Protein AF-A0A3A2Z0A4-F1 (afdb_monomer_lite)

Foldseek 3Di:
DPVVVVVVVVVVVVVPPPPCPPVVVVVVVVCLVVPDDDDDPPDDPPDDPVNVCVVCVPPSD

InterPro domains:
  IPR000504 RNA recognition motif domain [PF00076] (38-59)
  IPR012677 Nucleotide-binding alpha-beta plait domain superfamily [G3DSA:3.30.70.330] (2-61)
  IPR035979 RNA-binding domain superfamily [SSF54928] (32-59)

Secondary structure (DSSP, 8-state):
--HHHHHHHHHHHHHS--SSSHHHHHHHHHHHTT-------S--TT--HHHHHHHHTTS--

pLDDT: mean 7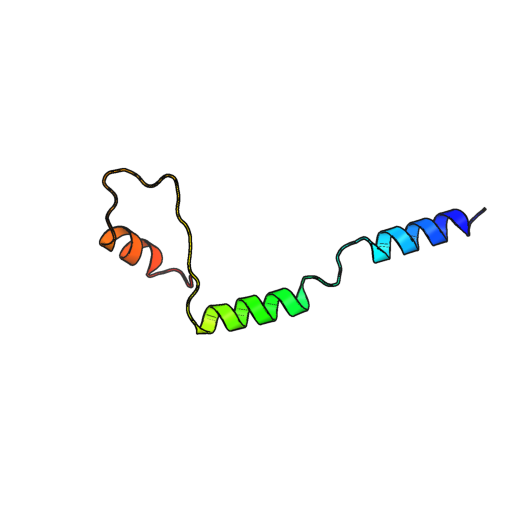4.09, std 15.84, range [48.12, 94.75]

Radius of gyration: 21.77 Å; chains: 1; bounding box: 28×19×67 Å

Structure (mmCIF, N/CA/C/O backbone):
data_AF-A0A3A2Z0A4-F1
#
_entry.id   AF-A0A3A2Z0A4-F1
#
loop_
_atom_site.group_PDB
_atom_site.id
_atom_site.type_symbol
_atom_site.label_atom_id
_atom_site.label_alt_id
_atom_site.label_comp_id
_atom_site.label_asym_id
_atom_site.label_entity_id
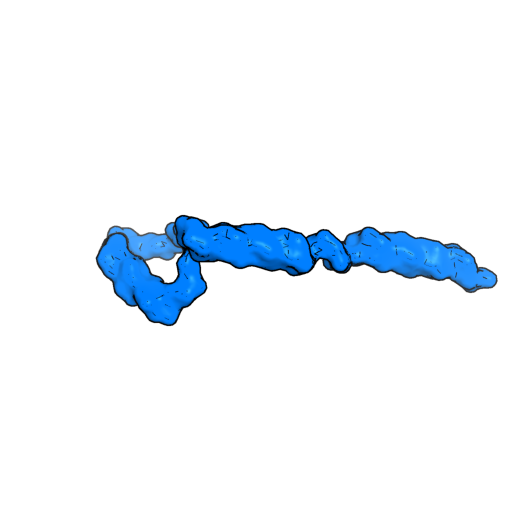_atom_site.label_seq_id
_atom_site.pdbx_PDB_ins_code
_atom_site.Cartn_x
_atom_site.Cartn_y
_atom_site.Cartn_z
_atom_site.occupancy
_atom_site.B_iso_or_equiv
_atom_site.auth_seq_id
_atom_site.auth_comp_id
_atom_site.auth_asym_id
_atom_site.auth_atom_id
_atom_site.pdbx_PDB_model_num
ATOM 1 N N . MET A 1 1 ? 0.091 1.106 -56.841 1.00 54.50 1 MET A N 1
ATOM 2 C CA . MET A 1 1 ? -0.510 1.682 -55.619 1.00 54.50 1 MET A CA 1
ATOM 3 C C . MET A 1 1 ? -0.091 0.840 -54.410 1.00 54.50 1 MET A C 1
ATOM 5 O O . MET A 1 1 ? -0.918 0.112 -53.894 1.00 54.50 1 MET A O 1
ATOM 9 N N . SER A 1 2 ? 1.189 0.864 -54.012 1.00 64.88 2 SER A N 1
ATOM 10 C CA . SER A 1 2 ? 1.691 0.022 -52.897 1.00 64.88 2 SER A CA 1
ATOM 11 C C . SER A 1 2 ? 2.569 0.808 -51.927 1.00 64.88 2 SER A C 1
ATOM 13 O O . SER A 1 2 ? 2.346 0.749 -50.728 1.00 64.88 2 SER A O 1
ATOM 15 N N . SER A 1 3 ? 3.444 1.682 -52.436 1.00 76.44 3 SER A N 1
ATOM 16 C CA . SER A 1 3 ? 4.394 2.430 -51.603 1.00 76.44 3 SER A CA 1
ATOM 17 C C . SER A 1 3 ? 3.754 3.264 -50.490 1.00 76.44 3 SER A C 1
ATOM 19 O O . SER A 1 3 ? 4.313 3.349 -49.406 1.00 76.44 3 SER A O 1
ATOM 21 N N . ALA A 1 4 ? 2.582 3.866 -50.705 1.00 75.94 4 ALA A N 1
ATOM 22 C CA . ALA A 1 4 ? 1.922 4.660 -49.665 1.00 75.94 4 ALA A CA 1
ATOM 23 C C . ALA A 1 4 ? 1.435 3.811 -48.474 1.00 75.94 4 ALA A C 1
ATOM 25 O O . ALA A 1 4 ? 1.452 4.280 -47.339 1.00 75.94 4 ALA A O 1
ATOM 26 N N . ILE A 1 5 ? 1.023 2.565 -48.730 1.00 78.50 5 ILE A N 1
ATOM 27 C CA . ILE A 1 5 ? 0.569 1.632 -47.691 1.00 78.50 5 ILE A CA 1
ATOM 28 C C . ILE A 1 5 ? 1.782 1.052 -46.959 1.00 78.50 5 ILE A C 1
ATOM 30 O O . ILE A 1 5 ? 1.772 0.975 -45.733 1.00 78.50 5 ILE A O 1
ATOM 34 N N . ASP A 1 6 ? 2.849 0.745 -47.699 1.00 82.12 6 ASP A N 1
ATOM 35 C CA . ASP A 1 6 ? 4.105 0.232 -47.144 1.00 82.12 6 ASP A CA 1
ATOM 36 C C . ASP A 1 6 ? 4.755 1.251 -46.183 1.00 82.12 6 ASP A C 1
ATOM 38 O O . ASP A 1 6 ? 5.123 0.906 -45.062 1.00 82.12 6 ASP A O 1
ATOM 42 N N . ASN A 1 7 ? 4.772 2.538 -46.554 1.00 80.50 7 ASN A N 1
ATOM 43 C CA . ASN A 1 7 ? 5.287 3.612 -45.691 1.00 80.50 7 ASN A CA 1
ATOM 44 C C . ASN A 1 7 ? 4.428 3.831 -44.429 1.00 80.50 7 ASN A C 1
ATOM 46 O O . ASN A 1 7 ? 4.954 4.128 -43.353 1.00 80.50 7 ASN A O 1
ATOM 50 N N . LEU A 1 8 ? 3.100 3.687 -44.532 1.00 80.81 8 LEU A N 1
ATOM 51 C CA . LEU A 1 8 ? 2.204 3.809 -43.377 1.00 80.81 8 LEU A CA 1
ATOM 52 C C . LEU A 1 8 ? 2.419 2.652 -42.392 1.00 80.81 8 LEU A C 1
ATOM 54 O O . LEU A 1 8 ? 2.437 2.870 -41.180 1.00 80.81 8 LEU A O 1
ATOM 58 N N . ALA A 1 9 ? 2.628 1.441 -42.912 1.00 80.62 9 ALA A N 1
ATOM 59 C CA . ALA A 1 9 ? 2.945 0.264 -42.115 1.00 80.62 9 ALA A CA 1
ATOM 60 C C . ALA A 1 9 ? 4.299 0.405 -41.400 1.00 80.62 9 ALA A C 1
ATOM 62 O O . ALA A 1 9 ? 4.385 0.101 -40.212 1.00 80.62 9 ALA A O 1
ATOM 63 N N . GLU A 1 10 ? 5.332 0.927 -42.068 1.00 77.44 10 GLU A N 1
ATOM 64 C CA . GLU A 1 10 ? 6.628 1.221 -41.434 1.00 77.44 10 GLU A CA 1
ATOM 65 C C . GLU A 1 10 ? 6.513 2.292 -40.344 1.00 77.44 10 GLU A C 1
ATOM 67 O O . GLU A 1 10 ? 7.064 2.132 -39.256 1.00 77.44 10 GLU A O 1
ATOM 72 N N . THR A 1 11 ? 5.727 3.343 -40.581 1.00 77.94 11 THR A N 1
ATOM 73 C CA . THR A 1 11 ? 5.512 4.408 -39.588 1.00 77.94 11 THR A CA 1
ATOM 74 C C . THR A 1 11 ? 4.771 3.884 -38.351 1.00 77.94 11 THR A C 1
ATOM 76 O O . THR A 1 11 ? 5.137 4.212 -37.221 1.00 77.94 11 THR A O 1
ATOM 79 N N . LEU A 1 12 ? 3.763 3.023 -38.537 1.00 77.44 12 LEU A N 1
ATOM 80 C CA . LEU A 1 12 ? 3.046 2.348 -37.447 1.00 77.44 12 LEU A CA 1
ATOM 81 C C . LEU A 1 12 ? 3.939 1.365 -36.687 1.00 77.44 12 LEU A C 1
ATOM 83 O O . LEU A 1 12 ? 3.837 1.278 -35.469 1.00 77.44 12 LEU A O 1
ATOM 87 N N . LYS A 1 13 ? 4.839 0.662 -37.378 1.00 74.12 13 LYS A N 1
ATOM 88 C CA . LYS A 1 13 ? 5.789 -0.269 -36.762 1.00 74.12 13 LYS A CA 1
ATOM 89 C C . LYS A 1 13 ? 6.840 0.454 -35.914 1.00 74.12 13 LYS A C 1
ATOM 91 O O . LYS A 1 13 ? 7.155 -0.024 -34.836 1.00 74.12 13 LYS A O 1
ATOM 96 N N . ASN A 1 14 ? 7.303 1.628 -36.347 1.00 66.38 14 ASN A N 1
ATOM 97 C CA . ASN A 1 14 ? 8.183 2.491 -35.550 1.00 66.38 14 ASN A CA 1
ATOM 98 C C . ASN A 1 14 ? 7.449 3.234 -34.416 1.00 66.38 14 ASN A C 1
ATOM 100 O O . ASN A 1 14 ? 8.090 3.687 -33.473 1.00 66.38 14 ASN A O 1
ATOM 104 N N . THR A 1 15 ? 6.123 3.386 -34.514 1.00 65.56 15 THR A N 1
ATOM 105 C CA . THR A 1 15 ? 5.282 4.011 -33.472 1.00 65.56 15 THR A CA 1
ATOM 106 C C . THR A 1 15 ? 4.778 2.989 -32.447 1.00 65.56 15 THR A C 1
ATOM 108 O O . THR A 1 15 ? 4.505 3.352 -31.303 1.00 65.56 15 THR A O 1
ATOM 111 N N . SER A 1 16 ? 4.660 1.711 -32.827 1.00 61.38 16 SER A N 1
ATOM 112 C CA . SER A 1 16 ? 4.384 0.622 -31.894 1.00 61.38 16 SER A CA 1
ATOM 113 C C . SER A 1 16 ? 5.609 0.425 -31.017 1.00 61.38 16 SER A C 1
ATOM 115 O O . SER A 1 16 ? 6.696 0.104 -31.484 1.00 61.38 16 SER A O 1
ATOM 117 N N . ILE A 1 17 ? 5.406 0.698 -29.740 1.00 61.56 17 ILE A N 1
ATOM 118 C CA . ILE A 1 17 ? 6.376 0.713 -28.656 1.00 61.56 17 ILE A CA 1
ATOM 119 C C . ILE A 1 17 ? 6.984 -0.693 -28.493 1.00 61.56 17 ILE A C 1
ATOM 121 O O . ILE A 1 17 ? 6.548 -1.473 -27.658 1.00 61.56 17 ILE A O 1
ATOM 125 N N . GLU A 1 18 ? 7.990 -1.023 -29.300 1.00 58.53 18 GLU A N 1
ATOM 126 C CA . GLU A 1 18 ? 8.754 -2.281 -29.218 1.00 58.53 18 GLU A CA 1
ATOM 127 C C . GLU A 1 18 ? 10.161 -2.067 -28.627 1.00 58.53 18 GLU A C 1
ATOM 129 O O . GLU A 1 18 ? 11.008 -2.947 -28.692 1.00 58.53 18 GLU A O 1
ATOM 134 N N . GLU A 1 19 ? 10.426 -0.910 -28.006 1.00 52.97 19 GLU A N 1
ATOM 135 C CA . GLU A 1 19 ? 11.697 -0.633 -27.307 1.00 52.97 19 GLU A CA 1
ATOM 136 C C . GLU A 1 19 ? 11.507 -0.022 -25.906 1.00 52.97 19 GLU A C 1
ATOM 138 O O . GLU A 1 19 ? 12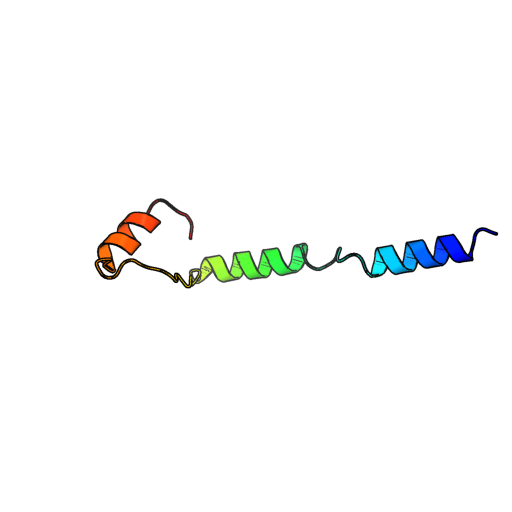.344 0.727 -25.410 1.00 52.97 19 GLU A O 1
ATOM 143 N N . ALA A 1 20 ? 10.408 -0.350 -25.222 1.00 50.47 20 ALA A N 1
ATOM 144 C CA . ALA A 1 20 ? 10.214 0.022 -23.814 1.00 50.47 20 ALA A CA 1
ATOM 145 C C . ALA A 1 20 ? 10.136 -1.181 -22.858 1.00 50.47 20 ALA A C 1
ATOM 147 O O . ALA A 1 20 ? 9.789 -0.999 -21.696 1.00 50.47 20 ALA A O 1
ATOM 148 N N . SER A 1 21 ? 10.442 -2.404 -23.307 1.00 51.84 21 SER A N 1
ATOM 149 C CA . SER A 1 21 ? 10.255 -3.617 -22.489 1.00 51.84 21 SER A CA 1
ATOM 150 C C . SER A 1 21 ? 11.552 -4.254 -21.974 1.00 51.84 21 SER A C 1
ATOM 152 O O . SER A 1 21 ? 11.536 -4.845 -20.900 1.00 51.84 21 SER A O 1
ATOM 154 N N . ALA A 1 22 ? 12.691 -4.099 -22.658 1.00 48.12 22 ALA A N 1
ATOM 155 C CA . ALA A 1 22 ? 13.949 -4.720 -22.220 1.00 48.12 22 ALA A CA 1
ATOM 156 C C . ALA A 1 22 ? 14.707 -3.872 -21.179 1.00 48.12 22 ALA A C 1
ATOM 158 O O . ALA A 1 22 ? 15.048 -4.359 -20.104 1.00 48.12 22 ALA A O 1
ATOM 159 N N . ALA A 1 23 ? 14.901 -2.576 -21.448 1.00 48.22 23 ALA A N 1
ATOM 160 C CA . ALA A 1 23 ? 15.589 -1.664 -20.525 1.00 48.22 23 ALA A CA 1
ATOM 161 C C . ALA A 1 23 ? 14.740 -1.291 -19.293 1.00 48.22 23 ALA A C 1
ATOM 163 O O . ALA A 1 23 ? 15.280 -0.948 -18.243 1.00 48.22 23 ALA A O 1
ATOM 164 N N . ASN A 1 24 ? 13.408 -1.373 -19.407 1.00 51.00 24 ASN A N 1
ATOM 165 C CA . ASN A 1 24 ? 12.496 -1.159 -18.283 1.00 51.00 24 ASN A CA 1
ATOM 166 C C . ASN A 1 24 ? 12.495 -2.358 -17.319 1.00 51.00 24 ASN A C 1
ATOM 168 O O . ASN A 1 24 ? 12.369 -2.168 -16.118 1.00 51.00 24 ASN A O 1
ATOM 172 N N . ASN A 1 25 ? 12.727 -3.577 -17.818 1.00 53.81 25 ASN A N 1
ATOM 173 C CA . ASN A 1 25 ? 12.858 -4.760 -16.969 1.00 53.81 25 ASN A CA 1
ATOM 174 C C . ASN A 1 25 ? 14.139 -4.724 -16.128 1.00 53.81 25 ASN A C 1
ATOM 176 O O . ASN A 1 25 ? 14.081 -4.962 -14.930 1.00 53.81 25 ASN A O 1
ATOM 180 N N . GLU A 1 26 ? 15.283 -4.371 -16.717 1.00 51.78 26 GLU A N 1
ATOM 181 C CA . GLU A 1 26 ? 16.566 -4.279 -15.998 1.00 51.78 26 GLU A CA 1
ATOM 182 C C . GLU A 1 26 ? 16.535 -3.230 -14.873 1.00 51.78 26 GLU A C 1
ATOM 184 O O . GLU A 1 26 ? 17.027 -3.480 -13.774 1.00 51.78 26 GLU A O 1
ATOM 189 N N . SER A 1 27 ? 15.898 -2.075 -15.095 1.00 53.47 27 SER A N 1
ATOM 190 C CA . SER A 1 27 ? 15.753 -1.043 -14.059 1.00 53.47 27 SER A CA 1
ATOM 191 C C . SER A 1 27 ? 14.740 -1.426 -12.972 1.00 53.47 27 SER A C 1
ATOM 193 O O . SER A 1 27 ? 14.944 -1.094 -11.802 1.00 53.47 27 SER A O 1
ATOM 195 N N . VAL A 1 28 ? 13.687 -2.174 -13.320 1.00 55.97 28 VAL A N 1
ATOM 196 C CA . VAL A 1 28 ? 12.728 -2.764 -12.369 1.00 55.97 28 VAL A CA 1
ATOM 197 C C . VAL A 1 28 ? 13.374 -3.876 -11.533 1.00 55.97 28 VAL A C 1
ATOM 199 O O . VAL A 1 28 ? 13.078 -3.982 -10.342 1.00 55.97 28 VAL A O 1
ATOM 202 N N . LEU A 1 29 ? 14.278 -4.663 -12.122 1.00 55.19 29 LEU A N 1
ATOM 203 C CA . LEU A 1 29 ? 15.062 -5.708 -11.454 1.00 55.19 29 LEU A CA 1
ATOM 204 C C . LEU A 1 29 ? 16.142 -5.108 -10.540 1.00 55.19 29 LEU A C 1
ATOM 206 O O . LEU A 1 29 ? 16.282 -5.534 -9.398 1.00 55.19 29 LEU A O 1
ATOM 210 N N . ALA A 1 30 ? 16.851 -4.069 -10.988 1.00 54.34 30 ALA A N 1
ATOM 211 C CA . ALA A 1 30 ? 17.808 -3.338 -10.156 1.00 54.34 30 ALA A CA 1
ATOM 212 C C . ALA A 1 30 ? 17.118 -2.619 -8.981 1.00 54.34 30 ALA A C 1
ATOM 214 O O . ALA A 1 30 ? 17.639 -2.614 -7.870 1.00 54.34 30 ALA A O 1
ATOM 215 N N . SER A 1 31 ? 15.905 -2.093 -9.191 1.00 54.06 31 SER A N 1
ATOM 216 C CA . SER A 1 31 ? 15.074 -1.516 -8.122 1.00 54.06 31 SER A CA 1
ATOM 217 C C . SER A 1 31 ? 14.537 -2.570 -7.141 1.00 54.06 31 SER A C 1
ATOM 219 O O . SER A 1 31 ? 14.219 -2.233 -6.004 1.00 54.06 31 SER A O 1
ATOM 221 N N . ALA A 1 32 ? 14.445 -3.845 -7.543 1.00 53.53 32 ALA A N 1
ATOM 222 C CA . ALA A 1 32 ? 14.080 -4.938 -6.638 1.00 53.53 32 ALA A CA 1
ATOM 223 C C . ALA A 1 32 ? 15.202 -5.252 -5.629 1.00 53.53 32 ALA A C 1
ATOM 225 O O . ALA A 1 32 ? 14.917 -5.674 -4.512 1.00 53.53 32 ALA A O 1
ATOM 226 N N . ALA A 1 33 ? 16.466 -4.978 -5.976 1.00 56.62 33 ALA A N 1
ATOM 227 C CA . ALA A 1 33 ? 17.609 -5.207 -5.089 1.00 56.62 33 ALA A CA 1
ATOM 228 C C . ALA A 1 33 ? 17.697 -4.207 -3.915 1.00 56.62 33 ALA A C 1
ATOM 230 O O . ALA A 1 33 ? 18.301 -4.525 -2.892 1.00 56.62 33 ALA A O 1
ATOM 231 N N . GLU A 1 34 ? 17.078 -3.026 -4.032 1.00 59.09 34 GLU A N 1
ATOM 232 C CA . GLU A 1 34 ? 17.006 -2.004 -2.968 1.00 59.09 34 GLU A CA 1
ATOM 233 C C . GLU A 1 34 ? 15.660 -1.995 -2.210 1.00 59.09 34 GLU A C 1
ATOM 235 O O . GLU A 1 34 ? 15.464 -1.202 -1.285 1.00 59.09 34 GLU A O 1
ATOM 240 N N . GLY A 1 35 ? 14.747 -2.906 -2.566 1.00 68.25 35 GLY A N 1
ATOM 241 C CA . GLY A 1 35 ? 13.388 -2.982 -2.036 1.00 68.25 35 GLY A CA 1
ATOM 242 C C . GLY A 1 35 ? 12.410 -2.068 -2.783 1.00 68.25 35 GLY A C 1
ATOM 243 O O . GLY A 1 35 ? 12.630 -0.864 -2.946 1.00 68.25 35 GLY A O 1
ATOM 244 N N . ARG A 1 36 ? 11.277 -2.630 -3.221 1.00 76.94 36 ARG A N 1
ATOM 245 C CA . ARG A 1 36 ? 10.233 -1.883 -3.932 1.00 76.94 36 ARG A CA 1
ATOM 246 C C . ARG A 1 36 ? 9.329 -1.150 -2.943 1.00 76.94 36 ARG A C 1
ATOM 248 O O . ARG A 1 36 ? 8.774 -1.735 -2.017 1.00 76.94 36 ARG A O 1
ATOM 255 N N . ARG A 1 37 ? 9.119 0.151 -3.158 1.00 84.19 37 ARG A N 1
ATOM 256 C CA . ARG A 1 37 ? 8.136 0.933 -2.389 1.00 84.19 37 ARG A CA 1
ATOM 257 C C . ARG A 1 37 ? 6.773 0.864 -3.070 1.00 84.19 37 ARG A C 1
ATOM 259 O O . ARG A 1 37 ? 6.656 1.226 -4.238 1.00 84.19 37 ARG A O 1
ATOM 266 N N . LEU A 1 38 ? 5.748 0.446 -2.333 1.00 84.44 38 LEU A N 1
ATOM 267 C CA . LEU A 1 38 ? 4.368 0.370 -2.814 1.00 84.44 38 LEU A CA 1
ATOM 268 C C . LEU A 1 38 ? 3.507 1.443 -2.143 1.00 84.44 38 LEU A C 1
ATOM 270 O O . LEU A 1 38 ? 3.571 1.636 -0.930 1.00 84.44 38 LEU A O 1
ATOM 274 N N . TYR A 1 39 ? 2.682 2.127 -2.935 1.00 91.38 39 TYR A N 1
ATOM 275 C CA . TYR A 1 39 ? 1.618 2.985 -2.422 1.00 91.38 39 TYR A CA 1
ATOM 276 C C . TYR A 1 39 ? 0.317 2.188 -2.356 1.00 91.38 39 TYR A C 1
ATOM 278 O O . TYR A 1 39 ? -0.092 1.586 -3.348 1.00 91.38 39 TYR A O 1
ATOM 286 N N . ILE A 1 40 ? -0.341 2.207 -1.199 1.00 88.38 40 ILE A N 1
ATOM 287 C CA . ILE A 1 40 ? -1.594 1.489 -0.972 1.00 88.38 40 ILE A CA 1
ATOM 288 C C . ILE A 1 40 ? -2.641 2.502 -0.517 1.00 88.38 40 ILE A C 1
ATOM 290 O O . ILE A 1 40 ? -2.542 3.075 0.567 1.00 88.38 40 ILE A O 1
ATOM 294 N N . GLY A 1 41 ? -3.628 2.745 -1.377 1.00 93.44 41 GLY A N 1
ATOM 295 C CA . GLY A 1 41 ? -4.783 3.589 -1.080 1.00 93.44 41 GLY A CA 1
ATOM 296 C C . GLY A 1 41 ? -5.990 2.773 -0.618 1.00 93.44 41 GLY A C 1
ATOM 297 O O . GLY A 1 41 ? -5.983 1.546 -0.675 1.00 93.44 41 GLY A O 1
ATOM 298 N N . ASN A 1 42 ? -7.050 3.473 -0.201 1.00 94.06 42 ASN A N 1
ATOM 299 C CA . ASN A 1 42 ? -8.329 2.869 0.195 1.00 94.06 42 ASN A CA 1
ATOM 300 C C . ASN A 1 42 ? -8.204 1.793 1.295 1.00 94.06 42 ASN A C 1
ATOM 302 O O . ASN A 1 42 ? -8.920 0.792 1.298 1.00 94.06 42 ASN A O 1
ATOM 306 N N . LEU A 1 43 ? -7.267 1.991 2.222 1.00 92.88 43 LEU A N 1
ATOM 307 C CA . LEU A 1 43 ? -7.105 1.117 3.373 1.00 92.88 43 LEU A CA 1
ATOM 308 C C . LEU A 1 43 ? -8.252 1.341 4.366 1.00 92.88 43 LEU A C 1
ATOM 310 O O . LEU A 1 43 ? -8.716 2.470 4.541 1.00 92.88 43 LEU A O 1
ATOM 314 N N . ALA A 1 44 ? -8.710 0.280 5.027 1.00 93.75 44 ALA A N 1
ATOM 315 C CA . ALA A 1 44 ? -9.713 0.428 6.071 1.00 93.75 44 ALA A CA 1
ATOM 316 C C . ALA A 1 44 ? -9.131 1.218 7.256 1.00 93.75 44 ALA A C 1
ATOM 318 O O . ALA A 1 44 ? -7.960 1.074 7.597 1.00 93.75 44 ALA A O 1
ATOM 319 N N . TYR A 1 45 ? -9.963 2.016 7.931 1.00 91.06 45 TYR A N 1
ATOM 320 C CA . TYR A 1 45 ? -9.514 2.857 9.052 1.00 91.06 45 TYR A CA 1
ATOM 321 C C . TYR A 1 45 ? -8.929 2.072 10.233 1.00 91.06 45 TYR A C 1
ATOM 323 O O . TYR A 1 45 ? -8.175 2.631 11.023 1.00 91.06 45 TYR A O 1
ATOM 331 N N . ALA A 1 46 ? -9.292 0.796 10.367 1.00 94.75 46 ALA A N 1
ATOM 332 C CA . ALA A 1 46 ? -8.788 -0.080 11.417 1.00 94.75 46 ALA A CA 1
ATOM 333 C C . ALA A 1 46 ? -7.442 -0.737 11.071 1.00 94.75 46 ALA A C 1
ATOM 335 O O . ALA A 1 46 ? -6.832 -1.337 11.951 1.00 94.75 46 ALA A O 1
ATOM 336 N N . THR A 1 47 ? -6.992 -0.664 9.813 1.00 93.81 47 THR A N 1
ATOM 337 C CA . THR A 1 47 ? -5.818 -1.412 9.362 1.00 93.81 47 THR A CA 1
ATOM 338 C C . THR A 1 47 ? -4.540 -0.887 10.007 1.00 93.81 47 THR A C 1
ATOM 340 O O . THR A 1 47 ? -4.279 0.317 10.028 1.00 93.81 47 THR A O 1
ATOM 343 N N . THR A 1 48 ? -3.714 -1.813 10.493 1.00 94.69 48 THR A N 1
ATOM 344 C CA . THR A 1 48 ? -2.441 -1.511 11.159 1.00 94.69 48 THR A CA 1
ATOM 345 C C . THR A 1 48 ? -1.230 -1.901 10.313 1.00 94.69 48 THR A C 1
ATOM 347 O O . THR A 1 48 ? -1.297 -2.746 9.421 1.00 94.69 48 THR A O 1
ATOM 350 N N . GLU A 1 49 ? -0.071 -1.316 10.623 1.00 91.06 49 GLU A N 1
ATOM 351 C CA . GLU A 1 49 ? 1.196 -1.658 9.961 1.00 91.06 49 GLU A CA 1
ATOM 352 C C . GLU A 1 49 ? 1.564 -3.145 10.122 1.00 91.06 49 GLU A C 1
ATOM 354 O O . GLU A 1 49 ? 2.108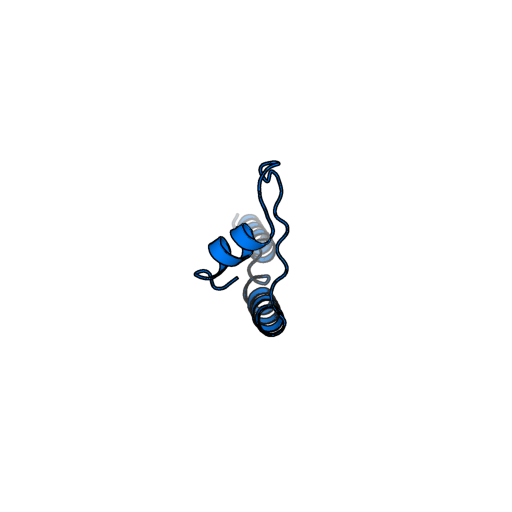 -3.754 9.200 1.00 91.06 49 GLU A O 1
ATOM 359 N N . ALA A 1 50 ? 1.250 -3.747 11.275 1.00 92.75 50 ALA A N 1
ATOM 360 C CA . ALA A 1 50 ? 1.538 -5.154 11.546 1.00 92.75 50 ALA A CA 1
ATOM 361 C C . ALA A 1 50 ? 0.760 -6.087 10.606 1.00 92.75 50 ALA A C 1
ATOM 363 O O . ALA A 1 50 ? 1.337 -7.020 10.049 1.00 92.75 50 ALA A O 1
ATOM 364 N N . GLU A 1 51 ? -0.522 -5.793 10.376 1.00 92.06 51 GLU A N 1
ATOM 365 C CA . GLU A 1 51 ? -1.371 -6.543 9.447 1.00 92.06 51 GLU A CA 1
ATOM 366 C C . GLU A 1 51 ? -0.883 -6.406 8.005 1.00 92.06 51 GLU A C 1
ATOM 368 O O . GLU A 1 51 ? -0.843 -7.401 7.286 1.00 92.06 51 GLU A O 1
ATOM 373 N N . LEU A 1 52 ? -0.441 -5.210 7.594 1.00 91.69 52 LEU A N 1
ATOM 374 C CA . LEU A 1 52 ? 0.154 -5.004 6.271 1.00 91.69 52 LEU A CA 1
ATOM 375 C C . LEU A 1 52 ? 1.429 -5.836 6.097 1.00 91.69 52 LEU A C 1
ATOM 377 O O . LEU A 1 52 ? 1.558 -6.562 5.114 1.00 91.69 52 LEU A O 1
ATOM 381 N N . LYS A 1 53 ? 2.354 -5.792 7.062 1.00 89.56 53 LYS A N 1
ATOM 382 C CA .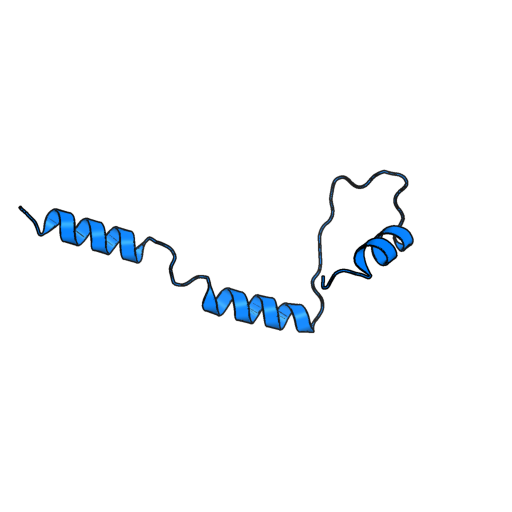 LYS A 1 53 ? 3.589 -6.594 7.011 1.00 89.56 53 LYS A CA 1
ATOM 383 C C . LYS A 1 53 ? 3.296 -8.088 6.970 1.00 89.56 53 LYS A C 1
ATOM 385 O O . LYS A 1 53 ? 3.927 -8.813 6.207 1.00 89.56 53 LYS A O 1
ATOM 390 N N . GLN A 1 54 ? 2.331 -8.548 7.761 1.00 93.50 54 GLN A N 1
ATOM 391 C CA . GLN A 1 54 ? 1.943 -9.952 7.770 1.00 93.50 54 GLN A CA 1
ATOM 392 C C . GLN A 1 54 ? 1.280 -10.366 6.453 1.00 93.50 54 GLN A C 1
ATOM 394 O O . GLN A 1 54 ? 1.610 -11.423 5.920 1.00 93.50 54 GLN A O 1
ATOM 399 N N . PHE A 1 55 ? 0.416 -9.523 5.888 1.00 90.25 55 PHE A N 1
ATOM 400 C CA . PHE A 1 55 ? -0.223 -9.766 4.596 1.00 90.25 55 PHE A CA 1
ATOM 401 C C . PHE A 1 55 ? 0.799 -9.874 3.456 1.00 90.25 55 PHE A C 1
ATOM 403 O O . PHE A 1 55 ? 0.713 -10.796 2.649 1.00 90.25 55 PHE A O 1
ATOM 410 N N . PHE A 1 56 ? 1.799 -8.986 3.418 1.00 90.06 56 PHE A N 1
ATOM 411 C CA . PHE A 1 56 ? 2.829 -8.981 2.372 1.00 90.06 56 PHE A CA 1
ATOM 412 C C . PHE A 1 56 ? 3.983 -9.967 2.601 1.00 90.06 56 PHE A C 1
ATOM 414 O O . PHE A 1 56 ? 4.768 -10.184 1.689 1.00 90.06 56 PHE A O 1
ATOM 421 N N . SER A 1 57 ? 4.068 -10.624 3.763 1.00 88.62 57 SER A N 1
ATOM 422 C CA . SER A 1 57 ? 5.170 -11.548 4.093 1.00 88.62 57 SER A CA 1
ATOM 423 C C . SER A 1 57 ? 5.314 -12.757 3.157 1.00 88.62 57 SER A C 1
ATOM 425 O O . SER A 1 57 ? 6.392 -13.338 3.075 1.00 88.62 57 SER A O 1
ATOM 427 N N . GLY A 1 58 ? 4.240 -13.144 2.463 1.00 87.75 58 GLY A N 1
ATOM 428 C CA . GLY A 1 58 ? 4.237 -14.240 1.489 1.00 87.75 58 GLY A CA 1
ATOM 429 C C . GLY A 1 58 ? 4.364 -13.797 0.030 1.00 87.75 58 GLY A C 1
ATOM 430 O O . GLY A 1 58 ? 4.293 -14.645 -0.857 1.00 87.75 58 GLY A O 1
ATOM 431 N N . TYR A 1 59 ? 4.505 -12.497 -0.227 1.00 84.31 59 TYR A N 1
ATOM 432 C CA . TYR A 1 59 ? 4.637 -11.946 -1.571 1.00 84.31 59 TYR A CA 1
ATOM 433 C C . TYR A 1 59 ? 6.053 -11.411 -1.773 1.00 84.31 59 TYR A C 1
ATOM 435 O O . TYR A 1 59 ? 6.618 -10.786 -0.880 1.00 84.31 59 TYR A O 1
ATOM 443 N N . ASP A 1 60 ? 6.609 -11.642 -2.960 1.00 74.00 60 ASP A N 1
ATOM 444 C CA . ASP A 1 60 ? 7.880 -11.044 -3.370 1.00 74.00 60 ASP A CA 1
ATOM 445 C C . ASP A 1 60 ? 7.595 -9.629 -3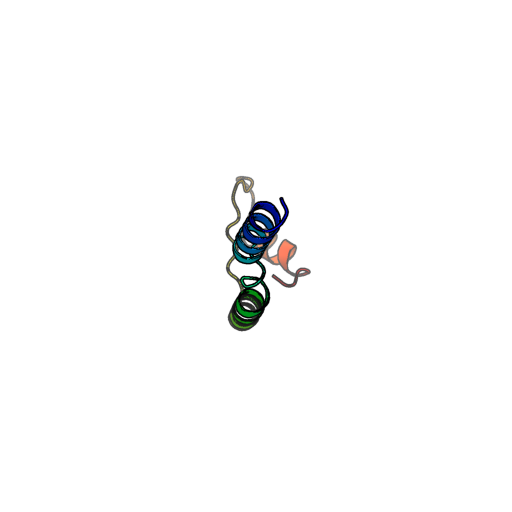.896 1.00 74.00 60 ASP A C 1
ATOM 447 O O . ASP A 1 60 ? 7.349 -9.420 -5.090 1.00 74.00 60 ASP A O 1
ATOM 451 N N . VAL A 1 61 ? 7.447 -8.688 -2.957 1.00 67.00 61 VAL A N 1
ATOM 452 C CA . VAL A 1 61 ? 7.075 -7.289 -3.226 1.00 67.00 61 VAL A CA 1
ATOM 453 C C . VAL A 1 61 ? 8.277 -6.383 -3.394 1.00 67.00 61 VAL A C 1
ATOM 455 O O . VAL A 1 61 ? 9.100 -6.274 -2.461 1.00 67.00 61 VAL A O 1
#

Sequence (61 aa):
MSSAIDNLAETLKNTSIEEASAANNESVLASAAEGRRLYIGNLAYATTEAELKQFFSGYDV

Organism: NCBI:txid2070753